Protein AF-A0A914NM54-F1 (afdb_monomer)

Mean predicted aligned error: 10.66 Å

Foldseek 3Di:
DDQAAAAQALVCVVVNVVSLCVVPVPPPDDALLRSLVVVLVRYDDPLNVQLVPFDSDNVCNVVSVVSSCLRRVDPPPNPDPVVPVVVPPPPDDDD

pLDDT: mean 74.98, std 15.32, range [39.22, 89.25]

Radius of gyration: 15.55 Å; Cα contacts (8 Å, |Δi|>4): 85; chains: 1; bounding box: 28×48×43 Å

Solvent-accessible surface area (backbone atoms only — not comparable to full-atom values): 5723 Å² total; per-residue (Å²): 133,82,78,67,74,43,67,62,54,44,88,51,36,61,62,47,51,52,52,45,41,61,69,55,64,68,46,94,84,66,53,43,23,54,51,39,51,52,50,48,71,28,30,32,70,63,51,24,63,69,43,60,83,49,65,81,36,49,83,38,27,64,55,41,50,49,54,49,40,42,69,33,71,36,94,85,62,69,76,65,66,71,64,55,70,75,70,66,68,77,79,76,89,81,131

Organism: Meloidogyne incognita (NCBI:txid6306)

Sequence (95 aa):
MALPQFSGNCVEFPSFWSSFQAAVGDLPNISDSVKLSYLKSCLRSAPLAVIESFPLVDQSYPQAVDLLKQKYENPTEISRSLCHSLKQLPTVRKG

InterPro domains:
  IPR005312 Domain of unknown function DUF1759 [PF03564] (6-93)

Structure (mmCIF, N/CA/C/O backbone):
data_AF-A0A914NM54-F1
#
_entry.id   AF-A0A914NM54-F1
#
loop_
_atom_site.group_PDB
_atom_site.id
_atom_site.type_symbol
_atom_site.label_atom_id
_atom_site.label_alt_id
_atom_site.label_comp_id
_atom_site.label_asym_id
_atom_site.label_entity_id
_atom_site.label_seq_id
_atom_site.pdbx_PDB_ins_code
_atom_site.Cartn_x
_atom_site.Cartn_y
_atom_site.Cartn_z
_atom_site.occupancy
_atom_site.B_iso_or_equiv
_atom_site.auth_seq_id
_atom_site.auth_comp_id
_atom_site.auth_asym_id
_atom_site.auth_atom_id
_atom_site.pdbx_PDB_model_num
ATOM 1 N N . MET A 1 1 ? -9.226 15.582 -5.491 1.00 48.38 1 MET A N 1
ATOM 2 C CA . MET A 1 1 ? -7.971 14.807 -5.378 1.00 48.38 1 MET A CA 1
ATOM 3 C C . MET A 1 1 ? -8.127 13.540 -6.192 1.00 48.38 1 MET A C 1
ATOM 5 O O . MET A 1 1 ? -9.105 12.835 -5.988 1.00 48.38 1 MET A O 1
ATOM 9 N N . ALA A 1 2 ? -7.232 13.293 -7.146 1.00 59.69 2 ALA A N 1
ATOM 10 C CA . ALA A 1 2 ? -7.185 12.010 -7.836 1.00 59.69 2 ALA A CA 1
ATOM 11 C C . ALA A 1 2 ? -6.407 11.030 -6.956 1.00 59.69 2 ALA A C 1
ATOM 13 O O . ALA A 1 2 ? -5.323 11.364 -6.480 1.00 59.69 2 ALA A O 1
ATOM 14 N N . LEU A 1 3 ? -6.972 9.851 -6.713 1.00 72.88 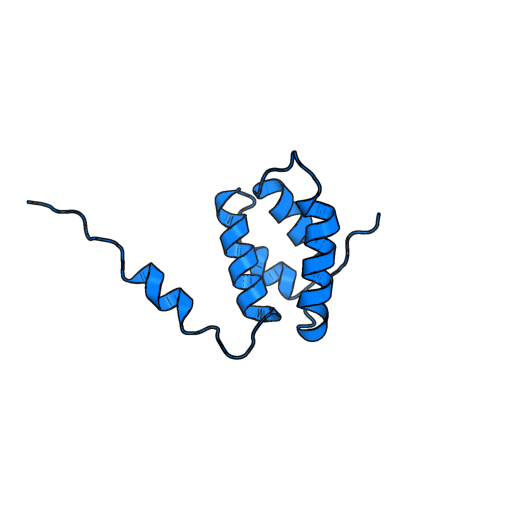3 LEU A N 1
ATOM 15 C CA . LEU A 1 3 ? -6.229 8.782 -6.062 1.00 72.88 3 LEU A CA 1
ATOM 16 C C . LEU A 1 3 ? -5.132 8.292 -7.021 1.00 72.88 3 LEU A C 1
ATOM 18 O O . LEU A 1 3 ? -5.409 8.149 -8.219 1.00 72.88 3 LEU A O 1
ATOM 22 N N . PRO A 1 4 ? -3.902 8.050 -6.533 1.00 79.25 4 PRO A N 1
ATOM 23 C CA . PRO A 1 4 ? -2.837 7.526 -7.376 1.00 79.25 4 PRO A CA 1
ATOM 24 C C . PRO A 1 4 ? -3.251 6.142 -7.895 1.00 79.25 4 PRO A C 1
ATOM 26 O O . PRO A 1 4 ? -3.913 5.385 -7.185 1.00 79.25 4 PRO A O 1
ATOM 29 N N . GLN A 1 5 ? -2.905 5.818 -9.141 1.00 85.62 5 GLN A N 1
ATOM 30 C CA . GLN A 1 5 ? -3.211 4.513 -9.729 1.00 85.62 5 GLN A CA 1
ATOM 31 C C . GLN A 1 5 ? -1.953 3.657 -9.804 1.00 85.62 5 GLN A C 1
ATOM 33 O O . GLN A 1 5 ? -0.890 4.147 -10.179 1.00 85.62 5 GLN A O 1
ATOM 38 N N . PHE A 1 6 ? -2.082 2.373 -9.474 1.00 87.19 6 PHE A N 1
ATOM 39 C CA . PHE A 1 6 ? -0.985 1.416 -9.533 1.00 87.19 6 PHE A CA 1
ATOM 40 C C . PHE A 1 6 ? -1.320 0.246 -10.450 1.00 87.19 6 PHE A C 1
ATOM 42 O O . PHE A 1 6 ? -2.219 -0.547 -10.169 1.00 87.19 6 PHE A O 1
ATOM 49 N N . SER A 1 7 ? -0.548 0.115 -11.526 1.00 86.06 7 SER A N 1
ATOM 50 C CA . SER A 1 7 ? -0.731 -0.930 -12.543 1.00 86.06 7 SER A CA 1
ATOM 51 C C . SER A 1 7 ? 0.202 -2.134 -12.364 1.00 86.06 7 SER A C 1
ATOM 53 O O . SER A 1 7 ? 0.166 -3.054 -13.177 1.00 86.06 7 SER A O 1
ATOM 55 N N . GLY A 1 8 ? 1.033 -2.151 -11.313 1.00 83.88 8 GLY A N 1
ATOM 56 C CA . GLY A 1 8 ? 1.959 -3.256 -11.026 1.00 83.88 8 GLY A CA 1
ATOM 57 C C . GLY A 1 8 ? 3.435 -2.962 -11.303 1.00 83.88 8 GLY A C 1
ATOM 58 O O . GLY A 1 8 ? 4.226 -3.896 -11.386 1.00 83.88 8 GLY A O 1
ATOM 59 N N . ASN A 1 9 ? 3.825 -1.695 -11.460 1.00 84.38 9 ASN A N 1
ATOM 60 C CA . ASN A 1 9 ? 5.222 -1.317 -11.674 1.00 84.38 9 ASN A CA 1
ATOM 61 C C . ASN A 1 9 ? 5.988 -1.255 -10.341 1.00 84.38 9 ASN A C 1
ATOM 63 O O . ASN A 1 9 ? 5.866 -0.275 -9.614 1.00 84.38 9 ASN A O 1
ATOM 67 N N . CYS A 1 10 ? 6.800 -2.265 -10.016 1.00 81.31 10 CYS A N 1
ATOM 68 C CA . CYS A 1 10 ? 7.534 -2.328 -8.741 1.00 81.31 10 CYS A CA 1
ATOM 69 C C . CYS A 1 10 ? 8.375 -1.071 -8.450 1.00 81.31 10 CYS A C 1
ATOM 71 O O . CYS A 1 10 ? 8.500 -0.668 -7.300 1.00 81.31 10 CYS A O 1
ATOM 73 N N . VAL A 1 11 ? 8.904 -0.410 -9.486 1.00 82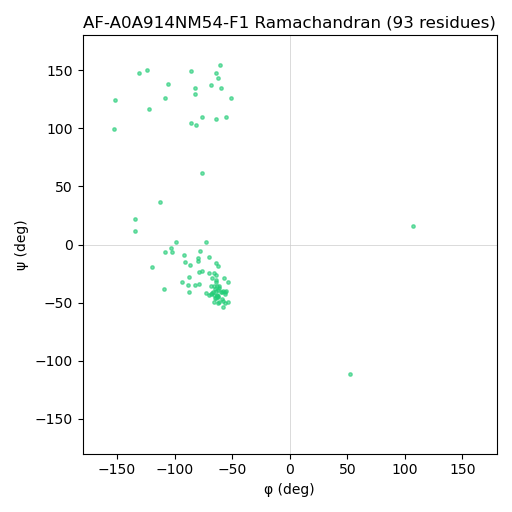.81 11 VAL A N 1
ATOM 74 C CA . VAL A 1 11 ? 9.707 0.818 -9.337 1.00 82.81 11 VAL A CA 1
ATOM 75 C C . VAL A 1 11 ? 8.873 1.978 -8.787 1.00 82.81 11 VAL A C 1
ATOM 77 O O . VAL A 1 11 ? 9.358 2.771 -7.987 1.00 82.81 11 VAL A O 1
ATOM 80 N N . GLU A 1 12 ? 7.603 2.062 -9.181 1.00 84.31 12 GLU A N 1
ATOM 81 C CA . GLU A 1 12 ? 6.689 3.128 -8.756 1.00 84.31 12 GLU A CA 1
ATOM 82 C C . GLU A 1 12 ? 5.894 2.769 -7.501 1.00 84.31 12 GLU A C 1
ATOM 84 O O . GLU A 1 12 ? 5.237 3.633 -6.921 1.00 84.31 12 GLU A O 1
ATOM 89 N N . PHE A 1 13 ? 5.967 1.515 -7.049 1.00 85.88 13 PHE A N 1
ATOM 90 C CA . PHE A 1 13 ? 5.270 1.051 -5.856 1.00 85.88 13 PHE A CA 1
ATOM 91 C C . PHE A 1 13 ? 5.560 1.891 -4.597 1.00 85.88 13 PHE A C 1
ATOM 93 O O . PHE A 1 13 ? 4.594 2.325 -3.969 1.00 85.88 13 PHE A O 1
ATOM 100 N N . PRO A 1 14 ? 6.821 2.193 -4.222 1.00 84.81 14 PRO A N 1
ATOM 101 C CA . PRO A 1 14 ? 7.094 3.012 -3.037 1.00 84.81 14 PRO A CA 1
ATOM 102 C C . PRO A 1 14 ? 6.523 4.438 -3.143 1.00 84.81 14 PRO A C 1
ATOM 104 O O . PRO A 1 14 ? 5.960 4.953 -2.175 1.00 84.81 14 PRO A O 1
ATOM 107 N N . SER A 1 15 ? 6.595 5.065 -4.322 1.00 87.50 15 SER A N 1
ATOM 108 C CA . SER A 1 15 ? 6.015 6.395 -4.571 1.00 87.50 15 SER A CA 1
ATOM 109 C C . SER A 1 15 ? 4.485 6.377 -4.511 1.00 87.50 15 SER A C 1
ATOM 111 O O . SER A 1 15 ? 3.866 7.269 -3.920 1.00 87.50 15 SER A O 1
ATOM 113 N N . PHE A 1 16 ? 3.874 5.335 -5.077 1.00 87.94 16 PHE A N 1
ATOM 114 C CA . PHE A 1 16 ? 2.441 5.079 -4.994 1.00 87.94 16 PHE A CA 1
ATOM 115 C C . PHE A 1 16 ? 1.995 4.879 -3.542 1.00 87.94 16 PHE A C 1
ATOM 117 O O . PHE A 1 16 ? 1.046 5.525 -3.104 1.00 87.94 16 PHE A O 1
ATOM 124 N N . TRP A 1 17 ? 2.689 4.021 -2.791 1.00 87.44 17 TRP A N 1
ATOM 125 C CA . TRP A 1 17 ? 2.341 3.665 -1.418 1.00 87.44 17 TRP A CA 1
ATOM 126 C C . TRP A 1 17 ? 2.410 4.873 -0.480 1.00 87.44 17 TRP A C 1
ATOM 128 O O . TRP A 1 17 ? 1.477 5.110 0.286 1.00 87.44 17 TRP A O 1
ATOM 138 N N . SER A 1 18 ? 3.460 5.690 -0.603 1.00 85.56 18 SER A N 1
ATOM 139 C CA . SER A 1 18 ? 3.581 6.960 0.124 1.00 85.56 18 SER A CA 1
ATOM 140 C C . SER A 1 18 ? 2.416 7.911 -0.188 1.00 85.56 18 SER A C 1
ATOM 142 O O . SER A 1 18 ? 1.756 8.417 0.720 1.00 85.56 18 SER A O 1
ATOM 144 N N . SER A 1 19 ? 2.083 8.078 -1.473 1.00 86.88 19 SER A N 1
ATOM 145 C CA . SER A 1 19 ? 0.961 8.926 -1.905 1.00 86.88 19 SER A CA 1
ATOM 146 C C . SER A 1 19 ? -0.395 8.398 -1.423 1.00 86.88 19 SER A C 1
ATOM 148 O O . SER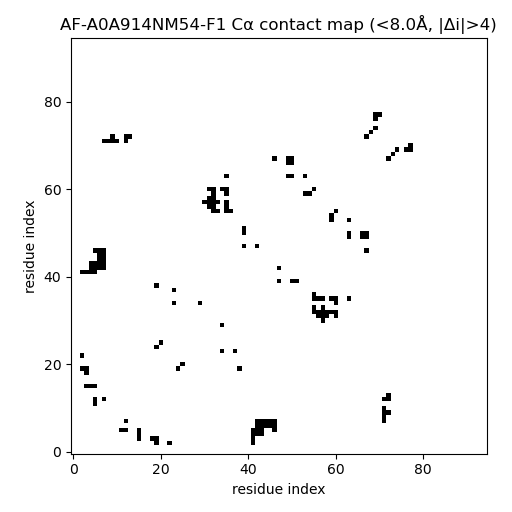 A 1 19 ? -1.263 9.172 -1.024 1.00 86.88 19 SER A O 1
ATOM 150 N N . PHE A 1 20 ? -0.582 7.077 -1.425 1.00 86.56 20 PHE A N 1
ATOM 151 C CA . PHE A 1 20 ? -1.778 6.426 -0.901 1.00 86.56 20 PHE A CA 1
ATOM 152 C C . PHE A 1 20 ? -1.912 6.639 0.609 1.00 86.56 20 PHE A C 1
ATOM 154 O O . PHE A 1 20 ? -2.984 7.022 1.068 1.00 86.56 20 PHE A O 1
ATOM 161 N N . GLN A 1 21 ? -0.837 6.462 1.385 1.00 83.31 21 GLN A N 1
ATOM 162 C CA . GLN A 1 21 ? -0.851 6.749 2.823 1.00 83.31 21 GLN A CA 1
ATOM 163 C C . GLN A 1 21 ? -1.105 8.228 3.120 1.00 83.31 21 GLN A C 1
ATOM 165 O O . GLN A 1 21 ? -1.814 8.520 4.072 1.00 83.31 21 GLN A O 1
ATOM 170 N N . ALA A 1 22 ? -0.605 9.159 2.311 1.00 83.19 22 ALA A N 1
ATOM 171 C CA . ALA A 1 22 ? -0.916 10.576 2.487 1.00 83.19 22 ALA A CA 1
ATOM 172 C C . ALA A 1 22 ? -2.392 10.897 2.179 1.00 83.19 22 ALA A C 1
ATOM 174 O O . ALA A 1 22 ? -2.994 11.726 2.847 1.00 83.19 22 ALA A O 1
ATOM 175 N N . ALA A 1 23 ? -2.997 10.231 1.190 1.00 81.81 23 ALA A N 1
ATOM 176 C CA . ALA A 1 23 ? -4.391 10.470 0.806 1.00 81.81 23 ALA A CA 1
ATOM 177 C C . ALA A 1 23 ? -5.416 9.729 1.686 1.00 81.81 23 ALA A C 1
ATOM 179 O O . ALA A 1 23 ? -6.521 10.222 1.899 1.00 81.81 23 ALA A O 1
ATOM 180 N N . VAL A 1 24 ? -5.074 8.525 2.149 1.00 79.06 24 VAL A N 1
ATOM 181 C CA . VAL A 1 24 ? -5.968 7.610 2.880 1.00 79.06 24 VAL A CA 1
ATOM 182 C C . VAL A 1 24 ? -5.574 7.516 4.355 1.00 79.06 24 VAL A C 1
ATOM 184 O O . VAL A 1 24 ? -6.433 7.472 5.223 1.00 79.06 24 VAL A O 1
ATOM 187 N N . GLY A 1 25 ? -4.285 7.514 4.679 1.00 65.56 25 GLY A N 1
ATOM 188 C CA . GLY A 1 25 ? -3.807 7.480 6.066 1.00 65.56 25 GLY A CA 1
ATOM 189 C C . GLY A 1 25 ? -4.054 8.777 6.841 1.00 65.56 25 GLY A C 1
ATOM 190 O O . GLY A 1 25 ? -4.184 8.714 8.059 1.00 65.56 25 GLY A O 1
ATOM 191 N N . ASP A 1 26 ? -4.184 9.916 6.153 1.00 64.44 26 ASP A N 1
ATOM 192 C CA . ASP A 1 26 ? -4.530 11.206 6.769 1.00 64.44 26 ASP A CA 1
ATOM 193 C C . ASP A 1 26 ? -6.030 11.339 7.088 1.00 64.44 26 ASP A C 1
ATOM 195 O O . ASP A 1 26 ? -6.446 12.305 7.712 1.00 64.44 26 ASP A O 1
ATOM 199 N N . LEU A 1 27 ? -6.870 10.368 6.700 1.00 69.31 27 LEU A N 1
ATOM 200 C CA . LEU A 1 27 ? -8.296 10.369 7.030 1.00 69.31 27 LEU A CA 1
ATOM 201 C C . LEU A 1 27 ? -8.504 9.730 8.421 1.00 69.31 27 LEU A C 1
ATOM 203 O O . LEU A 1 27 ? -8.481 8.502 8.540 1.00 69.31 27 LEU A O 1
ATOM 207 N N . PRO A 1 28 ? -8.769 10.513 9.488 1.00 63.03 28 PRO A N 1
ATOM 208 C CA . PRO A 1 28 ? -8.761 10.022 10.871 1.00 63.03 28 PRO A CA 1
ATOM 209 C C . PRO A 1 28 ? -9.958 9.127 11.244 1.00 63.03 28 PRO A C 1
ATOM 211 O O . PRO A 1 28 ? -10.074 8.717 12.393 1.00 63.03 28 PRO A O 1
ATOM 214 N N . ASN A 1 29 ? -10.865 8.829 10.307 1.00 75.25 29 ASN A N 1
ATOM 215 C CA . ASN A 1 29 ? -12.146 8.162 10.574 1.00 75.25 29 ASN A CA 1
ATOM 216 C C . ASN A 1 29 ? -12.487 7.022 9.599 1.00 75.25 29 ASN A C 1
ATOM 218 O O . ASN A 1 29 ? -13.657 6.679 9.444 1.00 75.25 29 ASN A O 1
ATOM 222 N N . ILE A 1 30 ? -11.501 6.429 8.923 1.00 83.69 30 ILE A N 1
ATOM 223 C CA . ILE A 1 30 ? -11.760 5.274 8.053 1.00 83.69 30 ILE A CA 1
ATOM 224 C C . ILE A 1 30 ? -11.219 3.972 8.630 1.00 83.69 30 ILE A C 1
ATOM 226 O O . ILE A 1 30 ? -10.037 3.838 8.948 1.00 83.69 30 ILE A O 1
ATOM 230 N N . SER A 1 31 ? -12.125 3.002 8.712 1.00 85.25 31 SER A N 1
ATOM 231 C CA . SER A 1 31 ? -11.862 1.608 9.049 1.00 85.25 31 SER A 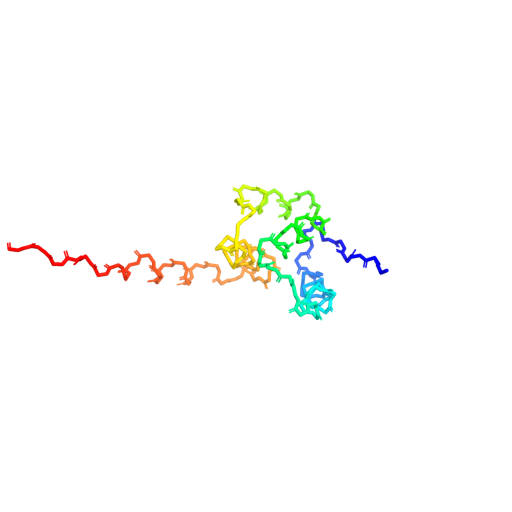CA 1
ATOM 232 C C . SER A 1 31 ? -10.918 0.964 8.032 1.00 85.25 31 SER A C 1
ATOM 234 O O . SER A 1 31 ? -10.854 1.366 6.867 1.00 85.25 31 SER A O 1
ATOM 236 N N . ASP A 1 32 ? -10.192 -0.064 8.444 1.00 85.75 32 ASP A N 1
ATOM 237 C CA . ASP A 1 32 ? -9.247 -0.778 7.590 1.00 85.75 32 ASP A CA 1
ATOM 238 C C . ASP A 1 32 ? -9.954 -1.489 6.423 1.00 85.75 32 ASP A C 1
ATOM 240 O O . ASP A 1 32 ? -9.420 -1.545 5.315 1.00 85.75 32 ASP A O 1
ATOM 244 N N . SER A 1 33 ? -11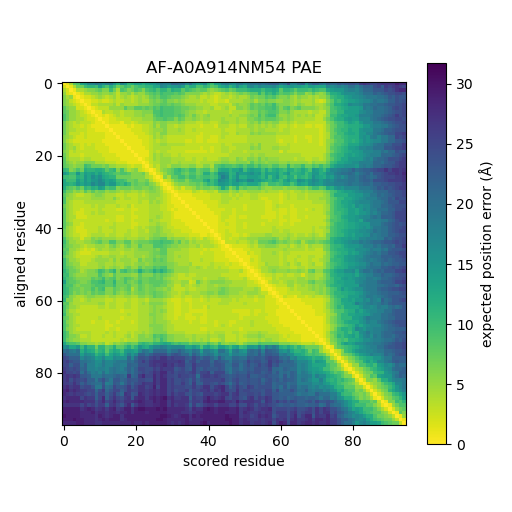.205 -1.923 6.610 1.00 85.69 33 SER A N 1
ATOM 245 C CA . SER A 1 33 ? -12.079 -2.401 5.522 1.00 85.69 33 SER A CA 1
ATOM 246 C C . SER A 1 33 ? -12.308 -1.337 4.439 1.00 85.69 33 SER A C 1
ATOM 248 O O . SER A 1 33 ? -12.250 -1.627 3.240 1.00 85.69 33 SER A O 1
ATOM 250 N N . VAL A 1 34 ? -12.498 -0.083 4.850 1.00 86.38 34 VAL A N 1
ATOM 251 C CA . VAL A 1 34 ? -12.660 1.063 3.947 1.00 86.38 34 VAL A CA 1
ATOM 252 C C . VAL A 1 34 ? -11.338 1.383 3.251 1.00 86.38 34 VAL A C 1
ATOM 254 O O . VAL A 1 34 ? -11.318 1.546 2.029 1.00 86.38 34 VAL A O 1
ATOM 257 N N . LYS A 1 35 ? -10.213 1.382 3.980 1.00 87.62 35 LYS A N 1
ATOM 258 C CA . LYS A 1 35 ? -8.873 1.543 3.386 1.00 87.62 35 LYS A CA 1
ATOM 259 C C . LYS A 1 35 ? -8.588 0.465 2.343 1.00 87.62 35 LYS A C 1
ATOM 261 O O . LYS A 1 35 ? -8.052 0.782 1.284 1.00 87.62 35 LYS A O 1
ATOM 266 N N . LEU A 1 36 ? -8.993 -0.783 2.590 1.00 87.38 36 LEU A N 1
ATOM 267 C CA . LEU A 1 36 ? -8.856 -1.879 1.631 1.00 87.38 36 LEU A CA 1
ATOM 268 C C . LEU A 1 36 ? -9.698 -1.644 0.372 1.00 87.38 36 LEU A C 1
ATOM 270 O O . LEU A 1 36 ? -9.224 -1.892 -0.735 1.00 87.38 36 LEU A O 1
ATOM 274 N N . SER A 1 37 ? -10.918 -1.124 0.519 1.00 87.94 37 SER A N 1
ATOM 275 C CA . SER A 1 37 ? -11.765 -0.750 -0.620 1.00 87.94 37 SER A CA 1
ATOM 276 C C . SER A 1 37 ? -11.126 0.355 -1.466 1.00 87.94 37 SER A C 1
ATOM 278 O O . SER A 1 37 ? -11.092 0.256 -2.695 1.00 87.94 37 SER A O 1
ATOM 280 N N . TYR A 1 38 ? -10.567 1.385 -0.824 1.00 87.81 38 TYR A N 1
ATOM 281 C CA . TYR A 1 38 ? -9.814 2.428 -1.524 1.00 87.81 38 TYR A CA 1
ATOM 282 C C . TYR A 1 38 ? -8.579 1.861 -2.214 1.00 87.81 38 TYR A C 1
ATOM 284 O O . TYR A 1 38 ? -8.358 2.153 -3.386 1.00 87.81 38 TYR A O 1
ATOM 292 N N . LEU A 1 39 ? -7.821 1.004 -1.527 1.00 87.44 39 LEU A N 1
ATOM 293 C CA . LEU A 1 39 ? -6.650 0.344 -2.089 1.00 87.44 39 LEU A CA 1
ATOM 294 C C . LEU A 1 39 ? -7.029 -0.425 -3.358 1.00 87.44 39 LEU A C 1
ATOM 296 O O . LEU A 1 39 ? -6.441 -0.170 -4.401 1.00 87.44 39 LEU A O 1
ATOM 300 N N . LYS A 1 40 ? -8.073 -1.266 -3.328 1.00 88.06 40 LYS A N 1
ATOM 301 C CA . LYS A 1 40 ? -8.573 -1.969 -4.526 1.00 88.06 40 LYS A CA 1
ATOM 302 C C . LYS A 1 40 ? -8.938 -1.003 -5.659 1.00 88.06 40 LYS A C 1
ATOM 304 O O . LYS A 1 40 ? -8.591 -1.255 -6.806 1.00 88.06 40 LYS A O 1
ATOM 309 N N . SER A 1 41 ? -9.572 0.127 -5.348 1.00 87.56 41 SER A N 1
ATOM 310 C CA . SER A 1 41 ? -9.943 1.137 -6.352 1.00 87.56 41 SER A CA 1
ATOM 311 C C . SER A 1 41 ? -8.736 1.844 -6.990 1.00 87.56 41 SER A C 1
ATOM 313 O O . SER A 1 41 ? -8.797 2.243 -8.156 1.00 87.56 41 SER A O 1
ATOM 315 N N . CYS A 1 42 ? -7.624 1.963 -6.264 1.00 87.69 42 CYS A N 1
ATOM 316 C CA . CYS A 1 42 ? -6.361 2.515 -6.760 1.00 87.69 42 CYS A CA 1
ATOM 317 C C . CYS A 1 42 ? -5.556 1.516 -7.603 1.00 87.69 42 CYS A C 1
ATOM 319 O O . CYS A 1 42 ? -4.725 1.912 -8.419 1.00 87.69 42 CYS A O 1
ATOM 321 N N . LEU A 1 43 ? -5.781 0.217 -7.419 1.00 89.25 43 LEU A N 1
ATOM 322 C CA . LEU A 1 43 ? -5.063 -0.824 -8.143 1.00 89.25 43 LEU A CA 1
ATOM 323 C C . LEU A 1 43 ? -5.718 -1.121 -9.492 1.00 89.25 43 LEU A C 1
ATOM 325 O O . LEU A 1 43 ? -6.933 -1.013 -9.683 1.00 89.25 43 LEU A O 1
ATOM 329 N N . ARG A 1 44 ? -4.895 -1.522 -10.455 1.00 86.25 44 ARG A N 1
ATOM 330 C CA . ARG A 1 44 ? -5.326 -1.943 -11.789 1.00 86.25 44 ARG A CA 1
ATOM 331 C C . ARG A 1 44 ? -4.681 -3.270 -12.144 1.00 86.25 44 ARG A C 1
ATOM 333 O O . ARG A 1 44 ? -3.561 -3.532 -11.728 1.00 86.25 44 ARG A O 1
ATOM 340 N N . SER A 1 45 ? -5.396 -4.093 -12.910 1.00 84.94 45 SER A N 1
ATOM 341 C CA . SER A 1 45 ? -4.873 -5.334 -13.499 1.00 84.94 45 SER A CA 1
ATOM 342 C C . SER A 1 45 ? -4.199 -6.273 -12.479 1.00 84.94 45 SER A C 1
ATOM 344 O O . SER A 1 45 ? -4.886 -6.851 -11.637 1.00 84.94 45 SER A O 1
ATOM 346 N N . ALA A 1 46 ? -2.877 -6.457 -12.538 1.00 84.56 46 ALA A N 1
ATOM 347 C CA . ALA A 1 46 ? -2.163 -7.481 -11.770 1.00 84.56 46 ALA A CA 1
ATOM 348 C C . ALA A 1 46 ? -2.180 -7.272 -10.239 1.00 84.56 46 ALA A C 1
ATOM 350 O O . ALA A 1 46 ? -2.485 -8.225 -9.521 1.00 84.56 46 ALA A O 1
ATOM 351 N N . PRO A 1 47 ? -1.865 -6.084 -9.687 1.00 84.69 47 PRO A N 1
ATOM 352 C CA . PRO A 1 47 ? -1.972 -5.839 -8.248 1.00 84.69 47 PRO A CA 1
ATOM 353 C C . PRO A 1 47 ? -3.407 -5.917 -7.723 1.00 84.69 47 PRO A C 1
ATOM 355 O O . PRO A 1 47 ? -3.597 -6.373 -6.598 1.00 84.69 47 PRO A O 1
ATOM 358 N N . LEU A 1 48 ? -4.411 -5.541 -8.525 1.00 87.31 48 LEU A N 1
ATOM 359 C CA . LEU A 1 48 ? -5.812 -5.692 -8.129 1.00 87.31 48 LEU A CA 1
ATOM 360 C C . LEU A 1 48 ? -6.146 -7.171 -7.926 1.00 87.31 48 LEU A C 1
ATOM 362 O O . LEU A 1 48 ? -6.586 -7.534 -6.844 1.00 87.31 48 LEU A O 1
ATOM 366 N N . ALA A 1 49 ? -5.824 -8.028 -8.898 1.00 85.62 49 ALA A N 1
ATOM 367 C CA . ALA A 1 49 ? -6.075 -9.468 -8.814 1.00 85.62 49 ALA A CA 1
ATOM 368 C C . ALA A 1 49 ? -5.423 -10.143 -7.588 1.00 85.62 49 ALA A C 1
ATOM 370 O O . ALA A 1 49 ? -5.941 -11.131 -7.076 1.00 85.62 49 ALA A O 1
ATOM 371 N N . VAL A 1 50 ? -4.303 -9.608 -7.085 1.00 84.00 50 VAL A N 1
ATOM 372 C CA . VAL A 1 50 ? -3.607 -10.141 -5.897 1.00 84.00 50 VAL A CA 1
ATOM 373 C C . VAL A 1 50 ? -4.432 -9.957 -4.630 1.00 84.00 50 VAL A C 1
ATOM 375 O O . VAL A 1 50 ? -4.495 -10.867 -3.806 1.00 84.00 50 VAL A O 1
ATOM 378 N N . ILE A 1 51 ? -5.062 -8.791 -4.474 1.00 83.81 51 ILE A N 1
ATOM 379 C CA . ILE A 1 51 ? -5.848 -8.478 -3.277 1.00 83.81 51 ILE A CA 1
ATOM 380 C C . ILE A 1 51 ? -7.358 -8.596 -3.496 1.00 83.81 51 ILE A C 1
ATOM 382 O O . ILE A 1 51 ? -8.130 -8.486 -2.545 1.00 83.81 51 ILE A O 1
ATOM 386 N N . GLU A 1 52 ? -7.805 -8.830 -4.729 1.00 85.12 52 GLU A N 1
ATOM 387 C CA . GLU A 1 52 ? -9.216 -8.995 -5.081 1.00 85.12 52 GLU A CA 1
ATOM 388 C C . GLU A 1 52 ? -9.834 -10.173 -4.326 1.00 85.12 52 GLU A C 1
ATOM 390 O O . GLU A 1 52 ? -10.912 -10.009 -3.756 1.00 85.12 52 GLU A O 1
ATOM 395 N N . SER A 1 53 ? -9.089 -11.278 -4.202 1.00 83.50 53 SER A N 1
ATOM 396 C CA . SER A 1 53 ? -9.468 -12.480 -3.445 1.00 83.50 53 SER A CA 1
ATOM 397 C C . SER A 1 53 ? -9.631 -12.258 -1.939 1.00 83.50 53 SER A C 1
ATOM 399 O O . SER A 1 53 ? -10.209 -13.106 -1.261 1.00 83.50 53 SER A O 1
ATOM 401 N N . PHE A 1 54 ? -9.127 -11.149 -1.386 1.00 82.62 54 PHE A N 1
ATOM 402 C CA . PHE A 1 54 ? -9.277 -10.858 0.038 1.00 82.62 54 PHE A CA 1
ATOM 403 C C . PHE A 1 54 ? -10.648 -10.235 0.323 1.00 82.62 54 PHE A C 1
ATOM 405 O O . PHE A 1 54 ? -11.053 -9.298 -0.376 1.00 82.62 54 PHE A O 1
ATOM 412 N N . PRO A 1 55 ? -11.360 -10.686 1.368 1.00 81.62 55 PRO A N 1
ATOM 413 C CA . PRO A 1 55 ? -12.618 -10.068 1.764 1.00 81.62 55 PRO A CA 1
ATOM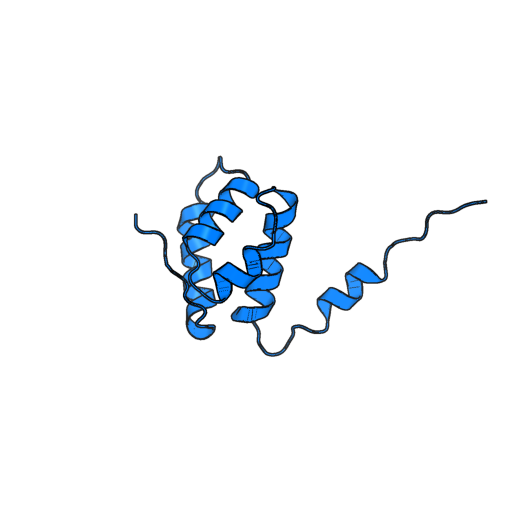 414 C C . PRO A 1 55 ? -12.401 -8.619 2.231 1.00 81.62 55 PRO A C 1
ATOM 416 O O . PRO A 1 55 ? -11.362 -8.282 2.795 1.00 81.62 55 PRO A O 1
ATOM 419 N N . LEU A 1 56 ? -13.386 -7.744 1.989 1.00 83.31 56 LEU A N 1
ATOM 420 C CA . LEU A 1 56 ? -13.381 -6.336 2.422 1.00 83.31 56 LEU A CA 1
ATOM 421 C C . LEU A 1 56 ? -13.680 -6.214 3.926 1.00 83.31 56 LEU A C 1
ATOM 423 O O . LEU A 1 56 ? -14.684 -5.636 4.331 1.00 83.31 56 LEU A O 1
ATOM 427 N N . VAL A 1 57 ? -12.815 -6.796 4.752 1.00 84.56 57 VAL A N 1
ATOM 428 C CA . VAL A 1 57 ? -12.906 -6.779 6.217 1.00 84.56 57 VAL A CA 1
ATOM 429 C C . VAL A 1 57 ? -11.628 -6.206 6.813 1.00 84.56 57 VAL A C 1
ATOM 431 O O . VAL A 1 57 ? -10.546 -6.357 6.244 1.00 84.56 57 VAL A O 1
ATOM 434 N N . ASP A 1 58 ? -11.742 -5.572 7.977 1.00 82.00 58 ASP A N 1
ATOM 435 C CA . ASP A 1 58 ? -10.633 -4.882 8.645 1.00 82.00 58 ASP A CA 1
ATOM 436 C C . ASP A 1 58 ? -9.415 -5.786 8.871 1.00 82.00 58 ASP A C 1
ATOM 438 O O . ASP A 1 58 ? -8.283 -5.396 8.600 1.00 82.00 58 ASP A O 1
ATOM 442 N N . GLN A 1 59 ? -9.647 -7.047 9.244 1.00 85.00 59 GLN A N 1
ATOM 443 C CA . GLN A 1 59 ? -8.583 -8.029 9.464 1.00 85.00 59 GLN A CA 1
ATOM 444 C C . GLN A 1 59 ? -7.789 -8.369 8.188 1.00 85.00 59 GLN A C 1
ATOM 446 O O . GLN A 1 59 ? -6.625 -8.761 8.264 1.00 85.00 59 GLN A O 1
ATOM 451 N N . SER A 1 60 ? -8.395 -8.217 7.008 1.00 83.81 60 SER A N 1
ATOM 452 C CA . SER A 1 60 ? -7.765 -8.561 5.730 1.00 83.81 60 SER A CA 1
ATOM 453 C C . SER A 1 60 ? -6.926 -7.432 5.143 1.00 83.81 60 SER A C 1
ATOM 455 O O . SER A 1 60 ? -6.074 -7.706 4.302 1.00 83.81 60 SER A O 1
ATOM 457 N N . TYR A 1 61 ? -7.107 -6.187 5.588 1.00 85.19 61 TYR A N 1
ATOM 458 C CA . TYR A 1 61 ? -6.295 -5.056 5.139 1.00 85.19 61 TYR A CA 1
ATOM 459 C C . TYR A 1 61 ? -4.789 -5.245 5.387 1.00 85.19 61 TYR A C 1
ATOM 461 O O . TYR A 1 61 ? -4.039 -5.175 4.411 1.00 85.19 61 TYR A O 1
ATOM 469 N N . PRO A 1 62 ? -4.310 -5.547 6.614 1.00 83.31 62 PRO A N 1
ATOM 470 C CA . PRO A 1 62 ? -2.881 -5.747 6.842 1.00 83.31 62 PRO A CA 1
ATOM 471 C C . PRO A 1 62 ? -2.325 -6.927 6.034 1.00 83.31 62 PRO A C 1
ATOM 473 O O . PRO A 1 62 ? -1.219 -6.830 5.517 1.00 83.31 62 PRO A O 1
ATOM 476 N N . GLN A 1 63 ? -3.102 -8.003 5.851 1.00 84.31 63 GLN A N 1
ATOM 477 C CA . GLN A 1 63 ? -2.684 -9.165 5.055 1.00 84.31 63 GLN A CA 1
ATOM 478 C C . GLN A 1 63 ? -2.574 -8.839 3.558 1.00 84.31 63 GLN A C 1
ATOM 480 O O . GLN A 1 63 ? -1.624 -9.249 2.896 1.00 84.31 63 GLN A O 1
ATOM 485 N N . ALA A 1 64 ? -3.539 -8.090 3.022 1.00 87.00 64 ALA A N 1
ATOM 486 C CA . ALA A 1 64 ? -3.541 -7.653 1.633 1.00 87.00 64 ALA A CA 1
ATOM 487 C C . ALA A 1 64 ? -2.381 -6.689 1.351 1.00 87.00 64 ALA A C 1
ATOM 489 O O . ALA A 1 64 ? -1.705 -6.822 0.333 1.00 87.00 64 ALA A O 1
ATOM 490 N N . VAL A 1 65 ? -2.130 -5.742 2.261 1.00 85.81 65 VAL A N 1
ATOM 491 C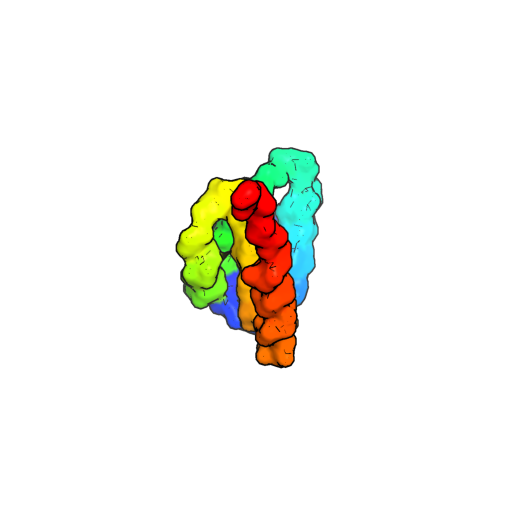 CA . VAL A 1 65 ? -1.012 -4.795 2.171 1.00 85.81 65 VAL A CA 1
ATOM 492 C C . VAL A 1 65 ? 0.329 -5.516 2.246 1.00 85.81 65 VAL A C 1
ATOM 494 O O . VAL A 1 65 ? 1.194 -5.236 1.421 1.00 85.81 65 VAL A O 1
ATOM 497 N N . ASP A 1 66 ? 0.493 -6.449 3.185 1.00 84.56 66 ASP A N 1
ATOM 498 C CA . ASP A 1 66 ? 1.710 -7.254 3.320 1.00 84.56 66 ASP A CA 1
ATOM 499 C C . ASP A 1 66 ? 2.008 -8.029 2.034 1.00 84.56 66 ASP A C 1
ATOM 501 O O . ASP A 1 66 ? 3.094 -7.893 1.482 1.00 84.56 66 ASP A O 1
ATOM 505 N N . LEU A 1 67 ? 1.016 -8.725 1.467 1.00 84.44 67 LEU A N 1
ATOM 506 C CA . LEU A 1 67 ? 1.178 -9.459 0.209 1.00 84.44 67 LEU A CA 1
ATOM 507 C C . LEU A 1 67 ? 1.544 -8.538 -0.966 1.00 84.44 67 LEU A C 1
ATOM 509 O O . LEU A 1 67 ? 2.330 -8.902 -1.845 1.00 84.44 67 LEU A O 1
ATOM 513 N N . LEU A 1 68 ? 0.972 -7.335 -1.003 1.00 85.38 68 LEU A N 1
ATOM 514 C CA . LEU A 1 68 ? 1.221 -6.373 -2.070 1.00 85.38 68 LEU A CA 1
ATOM 515 C C . LEU A 1 68 ? 2.623 -5.759 -1.945 1.00 85.38 68 LEU A C 1
ATOM 517 O O . LEU A 1 68 ? 3.347 -5.689 -2.937 1.00 85.38 68 LEU A O 1
ATOM 521 N N . LYS A 1 69 ? 3.054 -5.424 -0.727 1.00 83.31 69 LYS A N 1
ATOM 522 C CA . LYS A 1 69 ? 4.434 -5.016 -0.434 1.00 83.31 69 LYS A CA 1
ATOM 523 C C . LYS A 1 69 ? 5.417 -6.142 -0.726 1.00 83.31 69 LYS A C 1
ATOM 525 O O . LYS A 1 69 ? 6.411 -5.939 -1.403 1.00 83.31 69 LYS A O 1
ATOM 530 N N . GLN A 1 70 ? 5.106 -7.364 -0.326 1.00 79.31 70 GLN A N 1
ATOM 531 C CA . GLN A 1 70 ? 5.928 -8.527 -0.618 1.00 79.31 70 GLN A CA 1
ATOM 532 C C . GLN A 1 70 ? 6.151 -8.678 -2.129 1.00 79.31 70 GLN A C 1
ATOM 534 O O . GLN A 1 70 ? 7.269 -8.912 -2.567 1.00 79.31 70 GLN A O 1
ATOM 539 N N . LYS A 1 71 ? 5.110 -8.484 -2.942 1.00 80.75 71 LYS A N 1
ATOM 540 C CA . LYS A 1 71 ? 5.188 -8.652 -4.397 1.00 80.75 71 LYS A CA 1
ATOM 541 C C . LYS A 1 71 ? 5.838 -7.480 -5.142 1.00 80.75 71 LYS A C 1
ATOM 543 O O . LYS A 1 71 ? 6.475 -7.718 -6.166 1.00 80.75 71 LYS A O 1
ATOM 548 N N . TYR A 1 72 ? 5.657 -6.245 -4.668 1.00 82.12 72 TYR A N 1
ATOM 549 C CA . TYR 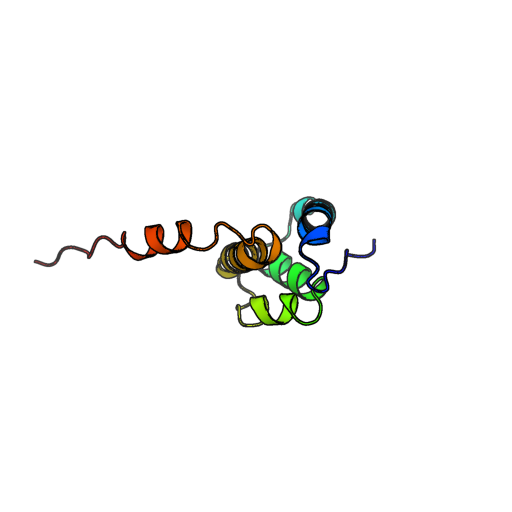A 1 72 ? 6.042 -5.028 -5.403 1.00 82.12 72 TYR A CA 1
ATOM 550 C C . TYR A 1 72 ? 7.075 -4.139 -4.686 1.00 82.12 72 TYR A C 1
ATOM 552 O O . TYR A 1 72 ? 7.726 -3.341 -5.351 1.00 82.12 72 TYR A O 1
ATOM 560 N N . GLU A 1 73 ? 7.257 -4.277 -3.370 1.00 76.06 73 GLU A N 1
ATOM 561 C CA . GLU A 1 73 ? 8.261 -3.561 -2.558 1.00 76.06 73 GLU A CA 1
ATOM 562 C C . GLU A 1 73 ? 9.606 -4.301 -2.532 1.00 76.06 73 GLU A C 1
ATOM 564 O O . GLU A 1 73 ? 10.635 -3.649 -2.387 1.00 76.06 73 GLU A O 1
ATOM 569 N N . ASN A 1 74 ? 9.631 -5.640 -2.680 1.00 63.78 74 ASN A N 1
ATOM 570 C CA . ASN A 1 74 ? 10.874 -6.401 -2.504 1.00 63.78 74 ASN A CA 1
ATOM 571 C C . ASN A 1 74 ? 10.936 -7.727 -3.306 1.00 63.78 74 ASN A C 1
ATOM 573 O O . ASN A 1 74 ? 10.441 -8.753 -2.840 1.00 63.78 74 ASN A O 1
ATOM 577 N N . PRO A 1 75 ? 11.603 -7.786 -4.475 1.00 54.78 75 PRO A N 1
ATOM 578 C CA . PRO A 1 75 ? 11.794 -9.049 -5.199 1.00 54.78 75 PRO A CA 1
ATOM 579 C C . PRO A 1 75 ? 12.771 -10.032 -4.516 1.00 54.78 75 PRO A C 1
ATOM 581 O O . PRO A 1 75 ? 12.834 -11.191 -4.920 1.00 54.78 75 PRO A O 1
ATOM 584 N N . THR A 1 76 ? 13.520 -9.618 -3.486 1.00 47.97 76 THR A N 1
ATOM 585 C CA . THR A 1 76 ? 14.662 -10.393 -2.952 1.00 47.97 76 THR A CA 1
ATOM 586 C C . THR A 1 76 ? 14.444 -11.044 -1.578 1.00 47.97 76 THR A C 1
ATOM 588 O O . THR A 1 76 ? 15.297 -11.816 -1.149 1.00 47.97 76 THR A O 1
ATOM 591 N N . GLU A 1 77 ? 13.328 -10.797 -0.876 1.00 46.69 77 GLU A N 1
ATOM 592 C CA . GLU A 1 77 ? 13.226 -11.141 0.565 1.00 46.69 77 GLU A CA 1
ATOM 593 C C . GLU A 1 77 ? 11.921 -11.840 1.006 1.00 46.69 77 GLU A C 1
ATOM 595 O O . GLU A 1 77 ? 11.654 -12.044 2.187 1.00 46.69 77 GLU A O 1
ATOM 600 N N . ILE A 1 78 ? 11.114 -12.289 0.046 1.00 47.59 78 ILE A N 1
ATOM 601 C CA . ILE A 1 78 ? 9.766 -12.862 0.235 1.00 47.59 78 ILE A CA 1
ATOM 602 C C . ILE A 1 78 ? 9.748 -14.155 1.080 1.00 47.59 78 ILE A C 1
ATOM 604 O O . ILE A 1 78 ? 8.706 -14.522 1.620 1.00 47.59 78 ILE A O 1
ATOM 608 N N . SER A 1 79 ? 10.873 -14.857 1.245 1.00 44.56 79 SER A N 1
ATOM 609 C CA . SER A 1 79 ? 10.864 -16.214 1.815 1.00 44.56 79 SER A CA 1
ATOM 610 C C . SER A 1 79 ? 11.036 -16.309 3.338 1.00 44.56 79 SER A C 1
ATOM 612 O O . SER A 1 79 ? 10.798 -17.390 3.883 1.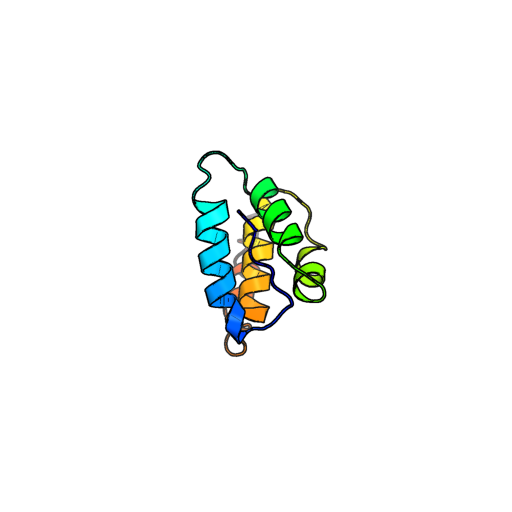00 44.56 79 SER A O 1
ATOM 614 N N . ARG A 1 80 ? 11.471 -15.261 4.056 1.00 45.03 80 ARG A N 1
ATOM 615 C CA . ARG A 1 80 ? 11.866 -15.431 5.474 1.00 45.03 80 ARG A CA 1
ATOM 616 C C . ARG A 1 80 ? 10.761 -15.161 6.497 1.00 45.03 80 ARG A C 1
ATOM 618 O O . ARG A 1 80 ? 10.730 -15.855 7.511 1.00 45.03 80 ARG A O 1
ATOM 625 N N . SER A 1 81 ? 9.832 -14.244 6.231 1.00 45.88 81 SER A N 1
ATOM 626 C CA . SER A 1 81 ? 8.877 -13.797 7.264 1.00 45.88 81 SER A CA 1
ATOM 627 C C . SER A 1 81 ? 7.598 -14.638 7.358 1.00 45.88 81 SER A C 1
ATOM 629 O O . SER A 1 81 ? 7.136 -14.915 8.465 1.00 45.88 81 SER A O 1
ATOM 631 N N . LEU A 1 82 ? 7.072 -15.163 6.243 1.00 54.12 82 LEU A N 1
ATOM 632 C CA . LEU A 1 82 ? 5.884 -16.040 6.270 1.00 54.12 82 LEU A CA 1
ATOM 633 C C . LEU A 1 82 ? 6.133 -17.384 6.976 1.00 54.12 82 LEU A C 1
ATOM 635 O O . LEU A 1 82 ? 5.203 -17.981 7.514 1.00 54.12 82 LEU A O 1
ATOM 639 N N . CYS A 1 83 ? 7.384 -17.853 7.032 1.00 51.66 83 CYS A N 1
ATOM 640 C CA . CYS A 1 83 ? 7.721 -19.127 7.673 1.00 51.66 83 CYS A CA 1
ATOM 641 C C . CYS A 1 83 ? 7.804 -19.034 9.211 1.00 51.66 83 CYS A C 1
ATOM 643 O O . CYS A 1 83 ? 7.799 -20.067 9.882 1.00 51.66 83 CYS A O 1
ATOM 645 N N . HIS A 1 84 ? 7.857 -17.827 9.793 1.00 47.81 84 HIS A N 1
ATOM 646 C CA . HIS A 1 84 ? 7.981 -17.683 11.248 1.00 47.81 84 HIS A CA 1
ATOM 647 C C . HIS A 1 84 ? 6.621 -17.676 11.967 1.00 47.81 84 HIS A C 1
ATOM 649 O O . HIS A 1 84 ? 6.476 -18.355 12.982 1.00 47.81 84 HIS A O 1
ATOM 655 N N . SER A 1 85 ? 5.594 -17.009 11.423 1.00 48.66 85 SER A N 1
ATOM 656 C CA . SER A 1 85 ? 4.269 -16.959 12.074 1.00 48.66 85 SER A CA 1
ATOM 657 C C . SER A 1 85 ? 3.443 -18.241 11.929 1.00 48.66 85 SER A C 1
ATOM 659 O O . SER A 1 85 ? 2.597 -18.510 12.775 1.00 48.66 85 SER A O 1
ATOM 661 N N . LEU A 1 86 ? 3.697 -19.078 10.915 1.00 53.06 86 LEU A N 1
ATOM 662 C CA . LEU A 1 86 ? 2.963 -20.343 10.743 1.00 53.06 86 LEU A CA 1
ATOM 663 C C . LEU A 1 86 ? 3.460 -21.489 11.646 1.00 53.06 86 LEU A C 1
ATOM 665 O O . LEU A 1 86 ? 2.777 -22.503 11.755 1.00 53.06 86 LEU A O 1
ATOM 669 N N . LYS A 1 87 ? 4.615 -21.351 12.318 1.00 50.81 87 LYS A N 1
ATOM 670 C CA . LYS A 1 87 ? 5.172 -22.391 13.214 1.00 50.81 87 LYS A CA 1
ATOM 671 C C . LYS A 1 87 ? 4.988 -22.122 14.710 1.00 50.81 87 LYS A C 1
ATOM 673 O O . LYS A 1 87 ? 5.357 -22.972 15.511 1.00 50.81 87 LYS A O 1
ATOM 678 N N . GLN A 1 88 ? 4.423 -20.979 15.092 1.00 49.38 88 GLN A N 1
ATOM 679 C CA . GLN A 1 88 ? 4.272 -20.566 16.494 1.00 49.38 88 GLN A CA 1
ATOM 680 C C . GLN A 1 88 ? 2.799 -20.532 16.930 1.00 49.38 88 GLN A C 1
ATOM 682 O O . GLN A 1 88 ? 2.394 -19.671 17.704 1.00 49.38 88 GLN A O 1
ATOM 687 N N . LEU A 1 89 ? 1.978 -21.471 16.447 1.00 48.28 89 LEU A N 1
ATOM 688 C CA . LEU A 1 89 ? 0.762 -21.830 17.175 1.00 48.28 89 LEU A CA 1
ATOM 689 C C . LEU A 1 89 ? 1.203 -22.701 18.361 1.00 48.28 89 LEU A C 1
ATOM 691 O O . LEU A 1 89 ? 1.639 -23.830 18.126 1.00 48.28 89 LEU A O 1
ATOM 695 N N . PRO A 1 90 ? 1.128 -22.236 19.623 1.00 48.72 90 PRO A N 1
ATOM 696 C CA . PRO A 1 90 ? 1.242 -23.151 20.743 1.00 48.72 90 PRO A CA 1
ATOM 697 C C . PRO A 1 90 ? 0.036 -24.088 20.655 1.00 48.72 90 PRO A C 1
ATOM 699 O O . PRO A 1 90 ? -1.099 -23.667 20.881 1.00 48.72 90 PRO A O 1
ATOM 702 N N . THR A 1 91 ? 0.257 -25.348 20.275 1.00 52.78 91 THR A N 1
ATOM 703 C CA . THR A 1 91 ? -0.776 -26.380 20.362 1.00 52.78 91 THR A CA 1
ATOM 704 C C . THR A 1 91 ? -1.259 -26.402 21.804 1.00 52.78 91 THR A C 1
ATOM 706 O O . THR A 1 91 ? -0.513 -26.744 22.723 1.00 52.78 91 THR A O 1
ATOM 709 N N . VAL A 1 92 ? -2.490 -25.932 22.002 1.00 57.06 92 VAL A N 1
ATOM 710 C CA . VAL A 1 92 ? -3.082 -25.785 23.322 1.00 57.06 92 VAL A CA 1
ATOM 711 C C . VAL A 1 92 ? -3.125 -27.153 24.005 1.00 57.06 92 VAL A C 1
ATOM 713 O O . VAL A 1 92 ? -3.494 -28.169 23.415 1.00 57.06 92 VAL A O 1
ATOM 716 N N . ARG A 1 93 ? -2.710 -27.146 25.267 1.00 55.78 93 ARG A N 1
ATOM 717 C CA . ARG A 1 93 ? -2.666 -28.266 26.207 1.00 55.78 93 ARG A CA 1
ATOM 718 C C . ARG A 1 93 ? -4.014 -28.999 26.278 1.00 55.78 93 ARG A C 1
ATOM 720 O O . ARG A 1 93 ? -5.022 -28.376 26.601 1.00 55.78 93 ARG A O 1
ATOM 727 N N . LYS A 1 94 ? -4.006 -30.316 26.075 1.00 44.25 94 LYS A N 1
ATOM 728 C CA . LYS A 1 94 ? -4.968 -31.308 26.599 1.00 44.25 94 LYS A CA 1
ATOM 729 C C . LYS A 1 94 ? -4.167 -32.607 26.714 1.00 44.25 94 LYS A C 1
ATOM 731 O O . LYS A 1 94 ? -3.543 -32.977 25.731 1.00 44.25 94 LYS A O 1
ATOM 736 N N . GLY A 1 95 ? -4.047 -33.314 27.822 1.00 39.22 95 GLY A N 1
ATOM 737 C CA . GLY A 1 95 ? -4.716 -33.373 29.114 1.00 39.22 95 GLY A CA 1
ATOM 738 C C . GLY A 1 95 ? -4.330 -34.747 29.652 1.00 39.22 95 GLY A C 1
ATOM 739 O O . GLY A 1 95 ? -4.253 -35.668 28.809 1.00 39.22 95 GLY A O 1
#

Secondary structure (DSSP, 8-state):
-PPP-B-S-TTTHHHHHHHHIIIIIT-TT--HHHHHHHHHHHB-HHHHHHHHTS-SSTTHHHHHHHHHHHHHT-TT-TTSSHHHHTT--------

Nearest PDB structures (foldseek):
  8erh-assembly2_C  TM=5.417E-01  e=5.364E+00  HTLV-1 subtype C
  4ph1-assembly3_C  TM=5.349E-01  e=6.825E+00  Bovine leukemia virus